Protein AF-A0A353KRM3-F1 (afdb_monomer_lite)

Secondary structure (DSSP, 8-state):
-----HHHHHHTT-HHHHHHHHHHHSS-TT-----HHHHHHHHHHHHT-EE-TTSSEEE--SSS-EEEE-STT-EEEE-TT-EEE-S-S--

Radius of gyration: 18.93 Å; chains: 1; bounding box: 48×20×43 Å

Structure (mmCIF, N/CA/C/O backbone):
data_AF-A0A353KRM3-F1
#
_entry.id   AF-A0A353KRM3-F1
#
loop_
_atom_site.group_PDB
_atom_site.id
_atom_site.type_symbol
_atom_site.label_atom_id
_atom_site.label_alt_id
_atom_site.label_comp_id
_atom_site.label_asym_id
_atom_site.label_entity_id
_atom_site.label_seq_id
_atom_site.pdbx_PDB_ins_code
_atom_site.Cartn_x
_atom_site.Cartn_y
_atom_site.Cartn_z
_atom_site.occupancy
_atom_site.B_iso_or_equiv
_atom_site.auth_seq_id
_atom_site.auth_comp_id
_atom_site.auth_asym_id
_atom_site.auth_atom_id
_atom_site.pdbx_PDB_model_num
ATOM 1 N N . TYR A 1 1 ? 2.641 -6.095 -9.209 1.00 83.06 1 TYR A N 1
ATOM 2 C CA . TYR A 1 1 ? 3.978 -6.576 -8.812 1.00 83.06 1 TYR A CA 1
ATOM 3 C C . TYR A 1 1 ? 4.846 -6.633 -10.058 1.00 83.06 1 TYR A C 1
ATOM 5 O O . TYR A 1 1 ? 4.406 -7.227 -11.036 1.00 83.06 1 TYR A O 1
ATOM 13 N N . LEU A 1 2 ? 6.004 -5.972 -10.061 1.00 88.88 2 LEU A N 1
ATOM 14 C CA . LEU A 1 2 ? 6.960 -5.972 -11.175 1.00 88.88 2 LEU A CA 1
ATOM 15 C C . LEU A 1 2 ? 8.211 -6.737 -10.733 1.00 88.88 2 LEU A C 1
ATOM 17 O O . LEU A 1 2 ? 8.708 -6.506 -9.634 1.00 88.88 2 LEU A O 1
ATOM 21 N N . TRP A 1 3 ? 8.705 -7.648 -11.566 1.00 89.88 3 TRP A N 1
ATOM 22 C CA . TRP A 1 3 ? 9.903 -8.443 -11.299 1.00 89.88 3 TRP A CA 1
ATOM 23 C C . TRP A 1 3 ? 10.611 -8.766 -12.613 1.00 89.88 3 TRP A C 1
ATOM 25 O O . TRP A 1 3 ? 9.957 -8.928 -13.641 1.00 89.88 3 TRP A O 1
ATOM 35 N N . GLY A 1 4 ? 11.934 -8.864 -12.563 1.00 88.75 4 GLY A N 1
ATOM 36 C CA . GLY A 1 4 ? 12.783 -9.240 -13.686 1.00 88.75 4 GLY A CA 1
ATOM 37 C C . GLY A 1 4 ? 14.250 -9.052 -13.324 1.00 88.75 4 GLY A C 1
ATOM 38 O O . GLY A 1 4 ? 14.565 -8.511 -12.257 1.00 88.75 4 GLY A O 1
ATOM 39 N N . HIS A 1 5 ? 15.147 -9.483 -14.205 1.00 90.62 5 HIS A N 1
ATOM 40 C CA . HIS A 1 5 ? 16.577 -9.283 -14.012 1.00 90.62 5 HIS A CA 1
ATOM 41 C C . HIS A 1 5 ? 17.092 -8.199 -14.953 1.00 90.62 5 HIS A C 1
ATOM 43 O O . HIS A 1 5 ? 16.833 -8.224 -16.151 1.00 90.62 5 HIS A O 1
ATOM 49 N N . SER A 1 6 ? 17.880 -7.256 -14.435 1.00 88.25 6 SER A N 1
ATOM 50 C CA . SER A 1 6 ? 18.376 -6.135 -15.243 1.00 88.25 6 SER A CA 1
ATOM 51 C C . SER A 1 6 ? 19.242 -6.564 -16.435 1.00 88.25 6 SER A C 1
ATOM 53 O O . SER A 1 6 ? 19.259 -5.870 -17.449 1.00 88.25 6 SER A O 1
ATOM 55 N N . TYR A 1 7 ? 19.928 -7.711 -16.344 1.00 89.44 7 TYR A N 1
ATOM 56 C CA . TYR A 1 7 ? 20.746 -8.232 -17.443 1.00 89.44 7 TYR A CA 1
ATOM 57 C C . TYR A 1 7 ? 19.903 -8.650 -18.658 1.00 89.44 7 TYR A C 1
ATOM 59 O O . TYR A 1 7 ? 20.370 -8.514 -19.781 1.00 89.44 7 TYR A O 1
ATOM 67 N N . GLU A 1 8 ? 18.647 -9.069 -18.463 1.00 89.69 8 GLU A N 1
ATOM 68 C CA . GLU A 1 8 ? 17.755 -9.495 -19.554 1.00 89.69 8 GLU A CA 1
ATOM 69 C C . GLU A 1 8 ? 17.438 -8.334 -20.509 1.00 89.69 8 GLU A C 1
ATOM 71 O O . GLU A 1 8 ? 17.309 -8.539 -21.715 1.00 89.69 8 GLU A O 1
ATOM 76 N N . PHE A 1 9 ? 17.354 -7.103 -19.992 1.00 90.50 9 PHE A N 1
ATOM 77 C CA . PHE A 1 9 ? 17.132 -5.910 -20.816 1.00 90.50 9 PHE A CA 1
ATOM 78 C C . PHE A 1 9 ? 18.367 -5.536 -21.631 1.00 90.50 9 PHE A C 1
ATOM 80 O O . PHE A 1 9 ? 18.239 -5.103 -22.773 1.00 90.50 9 PHE A O 1
ATOM 87 N N . ASN A 1 10 ? 19.553 -5.726 -21.053 1.00 89.94 10 ASN A N 1
ATOM 88 C CA . ASN A 1 10 ? 20.815 -5.443 -21.720 1.00 89.94 10 ASN A CA 1
ATOM 89 C C . ASN A 1 10 ? 21.132 -6.483 -22.804 1.00 89.94 10 ASN A C 1
ATOM 91 O O . ASN A 1 10 ? 21.462 -6.119 -23.927 1.00 89.94 10 ASN A O 1
ATOM 95 N N . ASP A 1 11 ? 21.005 -7.768 -22.478 1.00 92.31 11 ASP A N 1
ATOM 96 C CA . ASP A 1 11 ? 21.387 -8.870 -23.368 1.00 92.31 11 ASP A CA 1
ATOM 97 C C . ASP A 1 11 ? 20.457 -8.993 -24.583 1.00 92.31 11 ASP A C 1
ATOM 99 O O . ASP A 1 11 ? 20.867 -9.486 -25.635 1.00 92.31 11 ASP A O 1
ATOM 103 N N . CYS A 1 12 ? 19.216 -8.517 -24.451 1.00 91.94 12 CYS A N 1
ATOM 104 C CA . CYS A 1 12 ? 18.222 -8.513 -25.520 1.00 91.94 12 CYS A CA 1
ATOM 105 C C . CYS A 1 12 ? 18.021 -7.137 -26.181 1.00 91.94 12 CYS A C 1
ATOM 107 O O . CYS A 1 12 ? 17.116 -7.028 -27.002 1.00 91.94 12 CYS A O 1
ATOM 109 N N . ASP A 1 13 ? 18.812 -6.114 -25.827 1.00 91.50 13 ASP A N 1
ATOM 110 C CA . ASP A 1 13 ? 18.699 -4.733 -26.343 1.00 91.50 13 ASP A CA 1
ATOM 111 C C . ASP A 1 13 ? 17.271 -4.146 -26.245 1.00 91.50 13 ASP A C 1
ATOM 113 O O . ASP A 1 13 ? 16.762 -3.517 -27.167 1.00 91.50 13 ASP A O 1
ATOM 117 N N . ASN A 1 14 ? 16.597 -4.390 -25.113 1.00 93.12 14 ASN A N 1
ATOM 118 C CA . ASN A 1 14 ? 15.165 -4.108 -24.913 1.00 93.12 14 ASN A CA 1
ATOM 119 C C . ASN A 1 14 ? 14.893 -3.185 -23.708 1.00 93.12 14 ASN A C 1
ATOM 121 O O . ASN A 1 14 ? 13.864 -3.298 -23.031 1.00 93.12 14 ASN A O 1
ATOM 125 N N . TRP A 1 15 ? 15.823 -2.281 -23.389 1.00 94.38 15 TRP A N 1
ATOM 126 C CA . TRP A 1 15 ? 15.631 -1.280 -22.327 1.00 94.38 15 TRP A CA 1
ATOM 127 C C . TRP A 1 15 ? 14.426 -0.366 -22.579 1.00 94.38 15 TRP A C 1
ATOM 129 O O . TRP A 1 15 ? 13.749 0.040 -21.631 1.00 94.38 15 TRP A O 1
ATOM 139 N N . ASP A 1 16 ? 14.100 -0.127 -23.848 1.00 95.62 16 ASP A N 1
ATOM 140 C CA . ASP A 1 16 ? 12.964 0.686 -24.279 1.00 95.62 16 ASP A CA 1
ATOM 141 C C . ASP A 1 16 ? 11.619 0.165 -23.738 1.00 95.62 16 ASP A C 1
ATOM 143 O O . ASP A 1 16 ? 10.687 0.940 -23.524 1.00 95.62 16 ASP A O 1
ATOM 147 N N . ILE A 1 17 ? 11.504 -1.143 -23.478 1.00 93.62 17 ILE A N 1
ATOM 148 C CA . ILE A 1 17 ? 10.308 -1.749 -22.881 1.00 93.62 17 ILE A CA 1
ATOM 149 C C . ILE A 1 17 ? 10.104 -1.238 -21.452 1.00 93.62 17 ILE A C 1
ATOM 151 O O . ILE A 1 17 ? 8.987 -0.864 -21.082 1.00 93.62 17 ILE A O 1
ATOM 155 N N . MET A 1 18 ? 11.170 -1.221 -20.648 1.00 93.38 18 MET A N 1
ATOM 156 C CA . MET A 1 18 ? 11.099 -0.761 -19.261 1.00 93.38 18 MET A CA 1
ATOM 157 C C . MET A 1 18 ? 10.852 0.749 -19.198 1.00 93.38 18 MET A C 1
ATOM 159 O O . MET A 1 18 ? 10.059 1.200 -18.374 1.00 93.38 18 MET A O 1
ATOM 163 N N . GLU A 1 19 ? 11.458 1.520 -20.102 1.00 94.19 19 GLU A N 1
ATOM 164 C CA . GLU A 1 19 ? 11.232 2.966 -20.213 1.00 94.19 19 GLU A CA 1
ATOM 165 C C . GLU A 1 19 ? 9.771 3.284 -20.553 1.00 94.19 19 GLU A C 1
ATOM 167 O O . GLU A 1 19 ? 9.111 4.014 -19.813 1.00 94.19 19 GLU A O 1
ATOM 172 N N . LYS A 1 20 ? 9.209 2.648 -21.590 1.00 95.94 20 LYS A N 1
ATOM 173 C CA . LYS A 1 20 ? 7.790 2.805 -21.962 1.00 95.94 20 LYS A CA 1
ATOM 174 C C . LYS A 1 20 ? 6.842 2.380 -20.842 1.00 95.94 20 LYS A C 1
ATOM 176 O O . LYS A 1 20 ? 5.777 2.975 -20.665 1.00 95.94 20 LYS A O 1
ATOM 181 N N . PHE A 1 21 ? 7.196 1.335 -20.091 1.00 94.50 21 PHE A N 1
ATOM 182 C CA . PHE A 1 21 ? 6.430 0.942 -18.912 1.00 94.50 21 PHE A CA 1
ATOM 183 C C . PHE A 1 21 ? 6.468 2.039 -17.844 1.00 94.50 21 PHE A C 1
ATOM 185 O O . PHE A 1 21 ? 5.409 2.431 -17.360 1.00 94.50 21 PHE A O 1
ATOM 192 N N . ALA A 1 22 ? 7.653 2.552 -17.502 1.00 94.81 22 ALA A N 1
ATOM 193 C CA . ALA A 1 22 ? 7.819 3.584 -16.484 1.00 94.81 22 ALA A CA 1
ATOM 194 C C . ALA A 1 22 ? 7.100 4.891 -16.856 1.00 94.81 22 ALA A C 1
ATOM 196 O O . ALA A 1 22 ? 6.434 5.472 -16.002 1.00 94.81 22 ALA A O 1
ATOM 197 N N . GLU A 1 23 ? 7.147 5.310 -18.124 1.00 96.88 23 GLU A N 1
ATOM 198 C CA . GLU A 1 23 ? 6.398 6.469 -18.632 1.00 96.88 23 GLU A CA 1
ATOM 199 C C . GLU A 1 23 ? 4.884 6.310 -18.460 1.00 96.88 23 GLU A C 1
ATOM 201 O O . GLU A 1 23 ? 4.191 7.252 -18.080 1.00 96.88 23 GLU A O 1
ATOM 206 N N . LYS A 1 24 ? 4.357 5.111 -18.732 1.00 95.12 24 LYS A N 1
ATOM 207 C CA . LYS A 1 24 ? 2.921 4.827 -18.624 1.00 95.12 24 LYS A CA 1
ATOM 208 C C . LYS A 1 24 ? 2.4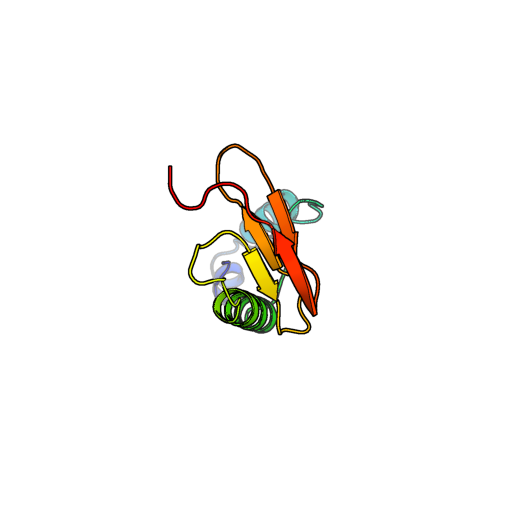63 4.636 -17.178 1.00 95.12 24 LYS A C 1
ATOM 210 O O . LYS A 1 24 ? 1.322 4.960 -16.847 1.00 95.12 24 LYS A O 1
ATOM 215 N N . ALA A 1 25 ? 3.296 3.999 -16.363 1.00 95.19 25 ALA A N 1
ATOM 216 C CA . ALA A 1 25 ? 2.928 3.553 -15.030 1.00 95.19 25 ALA A CA 1
ATOM 217 C C . ALA A 1 25 ? 3.260 4.573 -13.942 1.00 95.19 25 ALA A C 1
ATOM 219 O O . ALA A 1 25 ? 2.585 4.536 -12.925 1.00 95.19 25 ALA A O 1
ATOM 220 N N . GLY A 1 26 ? 4.277 5.422 -14.129 1.00 95.56 26 GLY A N 1
ATOM 221 C CA . GLY A 1 26 ? 4.751 6.389 -13.138 1.00 95.56 26 GLY A CA 1
ATOM 222 C C . GLY A 1 26 ? 3.914 7.669 -13.052 1.00 95.56 26 GLY A C 1
ATOM 223 O O . GLY A 1 26 ? 3.078 7.945 -13.907 1.00 95.56 26 GLY A O 1
ATOM 224 N N . ASN A 1 27 ? 4.171 8.474 -12.014 1.00 95.19 27 ASN A N 1
ATOM 225 C CA . ASN A 1 27 ? 3.555 9.794 -11.773 1.00 95.19 27 ASN A CA 1
ATOM 226 C C . ASN A 1 27 ? 2.019 9.815 -11.773 1.00 95.19 27 ASN A C 1
ATOM 228 O O . ASN A 1 27 ? 1.394 10.822 -12.099 1.00 95.19 27 ASN A O 1
ATOM 232 N N . ARG A 1 28 ? 1.406 8.696 -11.405 1.00 96.75 28 ARG A N 1
ATOM 233 C CA . ARG A 1 28 ? -0.029 8.617 -11.153 1.00 96.75 28 ARG A CA 1
ATOM 234 C C . ARG A 1 28 ? -0.346 8.857 -9.684 1.00 96.75 28 ARG A C 1
ATOM 236 O O . ARG A 1 28 ? 0.176 8.141 -8.836 1.00 96.75 28 ARG A O 1
ATOM 243 N N . ASP A 1 29 ? -1.247 9.796 -9.420 1.00 95.62 29 ASP A N 1
ATOM 244 C CA . ASP A 1 29 ? -1.691 10.152 -8.064 1.00 95.62 29 ASP A CA 1
ATOM 245 C C . ASP A 1 29 ? -2.652 9.119 -7.450 1.00 95.62 29 ASP A C 1
ATOM 247 O O . ASP A 1 29 ? -2.884 9.117 -6.245 1.00 95.62 29 ASP A O 1
ATOM 251 N N . ASP A 1 30 ? -3.206 8.226 -8.274 1.00 93.56 30 ASP A N 1
ATOM 252 C CA . ASP A 1 30 ? -4.124 7.157 -7.873 1.00 93.56 30 ASP A CA 1
ATOM 253 C C . ASP A 1 30 ? -3.437 5.787 -7.730 1.00 93.56 30 ASP A C 1
ATOM 255 O O . ASP A 1 30 ? -4.100 4.761 -7.583 1.00 93.56 30 ASP A O 1
ATOM 259 N N . VAL A 1 31 ? -2.101 5.752 -7.779 1.00 94.81 31 VAL A N 1
ATOM 260 C CA . VAL A 1 31 ? -1.301 4.532 -7.629 1.00 94.81 31 VAL A CA 1
ATOM 261 C C . VAL A 1 31 ? -0.346 4.686 -6.456 1.00 94.81 31 VAL A C 1
ATOM 263 O O . VAL A 1 31 ? 0.465 5.608 -6.405 1.00 94.81 31 VAL A O 1
ATOM 266 N N . TRP A 1 32 ? -0.388 3.730 -5.532 1.00 95.00 32 TRP A N 1
ATOM 267 C CA . TRP A 1 32 ? 0.602 3.640 -4.467 1.00 95.00 32 TRP A CA 1
ATOM 268 C C . TRP A 1 32 ? 1.826 2.840 -4.932 1.00 95.00 32 TRP A C 1
ATOM 270 O O . TRP A 1 32 ? 1.763 1.623 -5.120 1.00 95.00 32 TRP A O 1
ATOM 280 N N . TYR A 1 33 ? 2.954 3.528 -5.114 1.00 95.69 33 TYR A N 1
ATOM 281 C CA . TYR A 1 33 ? 4.253 2.900 -5.364 1.00 95.69 33 TYR A CA 1
ATOM 282 C C . TYR A 1 33 ? 4.889 2.550 -4.026 1.00 95.69 33 TYR A C 1
ATOM 284 O O . TYR A 1 33 ? 5.170 3.436 -3.221 1.00 95.69 33 TYR A O 1
ATOM 292 N N . CYS A 1 34 ? 5.117 1.264 -3.796 1.00 95.88 34 CYS A N 1
ATOM 293 C CA . CYS A 1 34 ? 5.671 0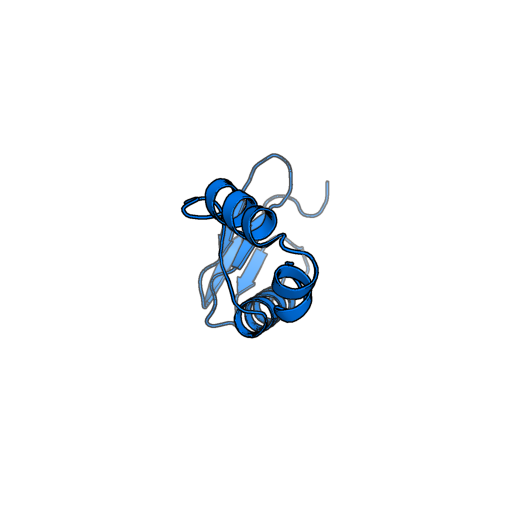.767 -2.548 1.00 95.88 34 CYS A CA 1
ATOM 294 C C . CYS A 1 34 ? 6.699 -0.335 -2.790 1.00 95.88 34 CYS A C 1
ATOM 296 O O . CYS A 1 34 ? 6.713 -1.017 -3.819 1.00 95.88 34 CYS A O 1
ATOM 298 N N . THR A 1 35 ? 7.569 -0.502 -1.807 1.00 97.06 35 THR A N 1
ATOM 299 C CA . THR A 1 35 ? 8.452 -1.652 -1.672 1.00 97.06 35 THR A CA 1
ATOM 300 C C . THR A 1 35 ? 7.672 -2.876 -1.191 1.00 97.06 35 THR A C 1
ATOM 302 O O . THR A 1 35 ? 6.594 -2.777 -0.605 1.00 97.06 35 THR A O 1
ATOM 305 N N . ASN A 1 36 ? 8.254 -4.064 -1.361 1.00 96.94 36 ASN A N 1
ATOM 306 C CA . ASN A 1 36 ? 7.660 -5.294 -0.833 1.00 96.94 36 ASN A CA 1
ATOM 307 C C . ASN A 1 36 ? 7.512 -5.289 0.694 1.00 96.94 36 ASN A C 1
ATOM 309 O O . ASN A 1 36 ? 6.594 -5.923 1.203 1.00 96.94 36 ASN A O 1
ATOM 313 N N . GLY A 1 37 ? 8.410 -4.603 1.410 1.00 97.81 37 GLY A N 1
ATOM 314 C CA . GLY A 1 37 ? 8.330 -4.460 2.865 1.00 97.81 37 GLY A CA 1
ATOM 315 C C . GLY A 1 37 ? 7.114 -3.635 3.274 1.00 97.81 37 GLY A C 1
ATOM 316 O O . GLY A 1 37 ? 6.307 -4.097 4.068 1.00 97.81 37 GLY A O 1
ATOM 317 N N . GLU A 1 38 ? 6.918 -2.476 2.644 1.00 97.25 38 GLU A N 1
ATOM 318 C CA . GLU A 1 38 ? 5.744 -1.628 2.887 1.00 97.25 38 GLU A CA 1
ATOM 319 C C . GLU A 1 38 ? 4.435 -2.336 2.521 1.00 97.25 38 GLU A C 1
ATOM 321 O O . GLU A 1 38 ? 3.465 -2.261 3.273 1.00 97.25 38 GLU A O 1
ATOM 326 N N . LEU A 1 39 ? 4.405 -3.068 1.399 1.00 97.19 39 LEU A N 1
ATOM 327 C CA . LEU A 1 39 ? 3.240 -3.872 1.029 1.00 97.19 39 LEU A CA 1
ATOM 328 C C . LEU A 1 39 ? 2.962 -4.965 2.070 1.00 97.19 39 LEU A C 1
ATOM 330 O O . LEU A 1 39 ? 1.812 -5.172 2.450 1.00 97.19 39 LEU A O 1
ATOM 334 N N . TYR A 1 40 ? 4.001 -5.659 2.540 1.00 97.81 40 TYR A N 1
ATOM 335 C CA . TYR A 1 40 ? 3.876 -6.671 3.587 1.00 97.81 40 TYR A CA 1
ATOM 336 C C . TYR A 1 40 ? 3.327 -6.067 4.884 1.00 97.81 40 TYR A C 1
ATOM 338 O O . TYR A 1 40 ? 2.365 -6.597 5.440 1.00 97.81 40 TYR A O 1
ATOM 346 N N . ASP A 1 41 ? 3.886 -4.944 5.332 1.00 98.06 41 ASP A N 1
ATOM 347 C CA . ASP A 1 41 ? 3.453 -4.253 6.546 1.00 98.06 41 ASP A CA 1
ATOM 348 C C . ASP A 1 41 ? 2.004 -3.762 6.427 1.00 98.06 41 ASP A C 1
ATOM 350 O O . ASP A 1 41 ? 1.227 -3.898 7.372 1.00 98.06 41 ASP A O 1
ATOM 354 N N . TYR A 1 42 ? 1.602 -3.261 5.254 1.00 98.06 42 TYR A N 1
ATOM 355 C CA . TYR A 1 42 ? 0.219 -2.864 4.987 1.00 98.06 42 TYR A CA 1
ATOM 356 C C . TYR A 1 42 ? -0.747 -4.052 5.045 1.00 98.06 42 TYR A C 1
ATOM 358 O O . TYR A 1 42 ? -1.793 -3.964 5.686 1.00 98.06 42 TYR A O 1
ATOM 366 N N . VAL A 1 43 ? -0.393 -5.187 4.431 1.00 97.75 43 VAL A N 1
ATOM 367 C CA . VAL A 1 43 ? -1.206 -6.413 4.505 1.00 97.75 43 VAL A CA 1
ATOM 368 C C . VAL A 1 43 ? -1.319 -6.892 5.952 1.00 97.75 43 VAL A C 1
ATOM 370 O O . VAL A 1 43 ? -2.407 -7.239 6.397 1.00 97.75 43 VAL A O 1
ATOM 373 N N . LYS A 1 44 ? -0.231 -6.840 6.731 1.00 98.50 44 LYS A N 1
ATOM 374 C CA . LYS A 1 44 ? -0.281 -7.162 8.164 1.00 98.50 44 LYS A CA 1
ATOM 375 C C . LYS A 1 44 ? -1.150 -6.202 8.962 1.00 98.50 44 LYS A C 1
ATOM 377 O O . LYS A 1 44 ? -1.843 -6.653 9.874 1.00 98.50 44 LYS A O 1
ATOM 382 N N . ALA A 1 45 ? -1.146 -4.917 8.624 1.00 98.44 45 ALA A N 1
ATOM 383 C CA . ALA A 1 45 ? -2.038 -3.949 9.242 1.00 98.44 45 ALA A CA 1
ATOM 384 C C . ALA A 1 45 ? -3.511 -4.253 8.937 1.00 98.44 45 ALA A C 1
ATOM 386 O O . ALA A 1 45 ? -4.330 -4.275 9.853 1.00 98.44 45 ALA A O 1
ATOM 387 N N . TYR A 1 46 ? -3.826 -4.566 7.677 1.00 97.56 46 TYR A N 1
ATOM 388 C CA . TYR A 1 46 ? -5.163 -4.975 7.248 1.00 97.56 46 TYR A CA 1
ATOM 389 C C . TYR A 1 46 ? -5.637 -6.258 7.953 1.00 97.56 46 TYR A C 1
ATOM 391 O O . TYR A 1 46 ? -6.744 -6.300 8.486 1.00 97.56 46 TYR A O 1
ATOM 399 N N . ASP A 1 47 ? -4.789 -7.286 8.021 1.00 97.81 47 ASP A N 1
ATOM 400 C CA . ASP A 1 47 ? -5.109 -8.558 8.686 1.00 97.81 47 ASP A CA 1
ATOM 401 C C . ASP A 1 47 ? -5.331 -8.400 10.202 1.00 97.81 47 ASP A C 1
ATOM 403 O O . ASP A 1 47 ? -5.968 -9.246 10.828 1.00 97.81 47 ASP A O 1
ATOM 407 N N . SER A 1 48 ? -4.788 -7.335 10.801 1.00 98.06 48 SER A N 1
ATOM 408 C CA . SER A 1 48 ? -4.886 -7.052 12.239 1.00 98.06 48 SER A CA 1
ATOM 409 C C . SER A 1 48 ? -6.124 -6.237 12.614 1.00 98.06 48 SER A C 1
ATOM 411 O O . SER A 1 48 ? -6.283 -5.893 13.783 1.00 98.06 48 SER A O 1
ATOM 413 N N . LEU A 1 49 ? -6.985 -5.889 11.653 1.00 97.50 49 LEU A N 1
ATOM 414 C CA . LEU A 1 49 ? -8.222 -5.171 11.940 1.00 97.50 49 LEU A CA 1
ATOM 415 C C . LEU A 1 49 ? -9.152 -6.008 12.825 1.00 97.50 49 LEU A C 1
ATOM 417 O O . LEU A 1 49 ? -9.401 -7.187 12.574 1.00 97.50 49 LEU A O 1
ATOM 421 N N . GLU A 1 50 ? -9.701 -5.370 13.853 1.00 97.25 50 GLU A N 1
ATOM 422 C CA . GLU A 1 50 ? -10.573 -6.016 14.829 1.00 97.25 50 GLU A CA 1
ATOM 423 C C . GLU A 1 50 ? -12.030 -5.642 14.556 1.00 97.25 50 GLU A C 1
ATOM 425 O O . GLU A 1 50 ? -12.378 -4.464 14.490 1.00 97.25 50 GLU A O 1
ATOM 430 N N . TYR A 1 51 ? -12.902 -6.640 14.416 1.00 94.69 51 TYR A N 1
ATOM 431 C CA . TYR A 1 51 ? -14.318 -6.437 14.107 1.00 94.69 51 TYR A CA 1
ATOM 432 C C . TYR A 1 51 ? -15.194 -6.745 15.318 1.00 94.69 51 TYR A C 1
ATOM 434 O O . TYR A 1 51 ? -14.931 -7.683 16.076 1.00 94.69 51 TYR A O 1
ATOM 442 N N . SER A 1 52 ? -16.276 -5.984 15.484 1.00 94.19 52 SER A N 1
ATOM 443 C CA . SER A 1 52 ? -17.301 -6.332 16.468 1.00 94.19 52 SER A CA 1
ATOM 444 C C . SER A 1 52 ? -18.011 -7.634 16.088 1.00 94.19 52 SER A C 1
ATOM 446 O O . SER A 1 52 ? -18.128 -7.980 14.915 1.00 94.19 52 SER A O 1
ATOM 448 N N . VAL A 1 53 ? -18.529 -8.355 17.089 1.00 91.69 53 VAL A N 1
ATOM 449 C CA . VAL A 1 53 ? -19.219 -9.649 16.898 1.00 91.69 53 VAL A CA 1
ATOM 450 C C . VAL A 1 53 ? -20.413 -9.538 15.943 1.00 91.69 53 VAL A C 1
ATOM 452 O O . VAL A 1 53 ? -20.707 -10.473 15.205 1.00 91.69 53 VAL A O 1
ATOM 455 N N . ASP A 1 54 ? -21.098 -8.395 15.947 1.00 90.06 54 ASP A N 1
ATOM 456 C CA . ASP A 1 54 ? -22.222 -8.095 15.056 1.00 90.06 54 ASP A CA 1
ATOM 457 C C . ASP A 1 54 ? -21.795 -7.569 13.670 1.00 90.06 54 ASP A C 1
ATOM 459 O O . ASP A 1 54 ? -22.650 -7.313 12.823 1.00 90.06 54 ASP A O 1
ATOM 463 N N . GLY A 1 55 ? -20.490 -7.385 13.433 1.00 87.88 55 GLY A N 1
ATOM 464 C CA . GLY A 1 55 ? -19.927 -6.849 12.192 1.00 87.88 55 GLY A CA 1
ATOM 465 C C . GLY A 1 55 ? -20.259 -5.377 11.922 1.00 87.88 55 GLY A C 1
ATOM 466 O O . GLY A 1 55 ? -20.036 -4.896 10.813 1.00 87.88 55 GLY A O 1
ATOM 467 N N . ALA A 1 56 ? -20.813 -4.651 12.897 1.00 89.69 56 ALA A N 1
ATOM 468 C CA . ALA A 1 56 ? -21.254 -3.266 12.721 1.00 89.69 56 ALA A CA 1
ATOM 469 C C . ALA A 1 56 ? -20.131 -2.229 12.898 1.00 89.69 56 ALA A C 1
ATOM 471 O O . ALA A 1 56 ? -20.335 -1.041 12.629 1.00 89.69 56 ALA A O 1
ATOM 472 N N . SER A 1 57 ? -18.956 -2.641 13.375 1.00 92.94 57 SER A N 1
ATOM 473 C CA . SER A 1 57 ? -17.802 -1.762 13.561 1.00 92.94 57 SER A CA 1
ATOM 474 C C . SER A 1 57 ? -16.476 -2.481 13.354 1.00 92.94 57 SER A C 1
ATOM 476 O O . SER A 1 57 ? -16.381 -3.696 13.532 1.00 92.94 57 SER A O 1
ATOM 478 N N . VAL A 1 58 ? -15.466 -1.694 12.993 1.00 95.75 58 VAL A N 1
ATOM 479 C CA . VAL A 1 58 ? -14.075 -2.116 12.826 1.00 95.75 58 VAL A CA 1
ATOM 480 C C . VAL A 1 58 ? -13.156 -1.154 13.570 1.00 95.75 58 VAL A C 1
ATOM 482 O O . VAL A 1 58 ? -13.370 0.061 13.547 1.00 95.75 58 VAL A O 1
ATOM 485 N N . PHE A 1 59 ? -12.140 -1.700 14.224 1.00 97.56 59 PHE A N 1
ATOM 486 C CA . PHE A 1 59 ? -11.076 -0.982 14.908 1.00 97.56 59 PHE A CA 1
ATOM 487 C C . PHE A 1 59 ? -9.733 -1.285 14.245 1.00 97.56 59 PHE A C 1
ATOM 489 O O . PHE A 1 59 ? -9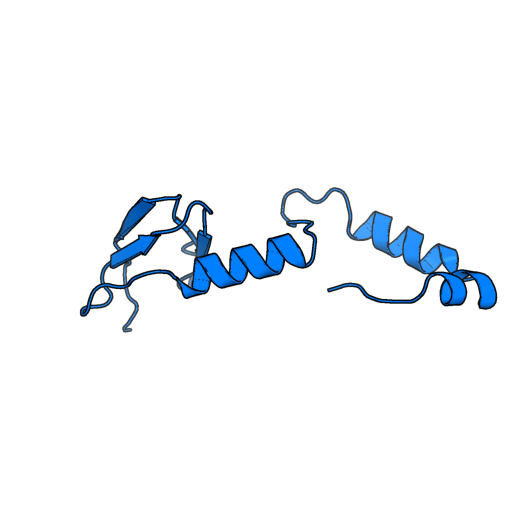.428 -2.436 13.932 1.00 97.56 59 PHE A O 1
ATOM 496 N N . ASN A 1 60 ? -8.927 -0.243 14.043 1.00 98.38 60 ASN A N 1
ATOM 497 C CA . ASN A 1 60 ? -7.552 -0.368 13.585 1.00 98.38 60 ASN A CA 1
ATOM 498 C C . ASN A 1 60 ? -6.582 -0.245 14.770 1.00 98.38 60 ASN A C 1
ATOM 500 O O . ASN A 1 60 ? -6.291 0.877 15.193 1.00 98.38 60 ASN A O 1
ATOM 504 N N . PRO A 1 61 ? -6.033 -1.359 15.289 1.00 98.31 61 PRO A N 1
ATOM 505 C CA . PRO A 1 61 ? -5.071 -1.321 16.390 1.00 98.31 61 PRO A CA 1
ATOM 506 C C . PRO A 1 61 ? -3.660 -0.897 15.953 1.00 98.31 61 PRO A C 1
ATOM 508 O O . PRO A 1 61 ? -2.761 -0.798 16.788 1.00 98.31 61 PRO A O 1
ATOM 511 N N . THR A 1 62 ? -3.425 -0.692 14.656 1.00 98.31 62 THR A N 1
ATOM 512 C CA . THR A 1 62 ? -2.083 -0.497 14.096 1.00 98.31 62 THR A CA 1
ATOM 513 C C . THR A 1 62 ? -1.742 0.977 13.898 1.00 98.31 62 THR A C 1
ATOM 515 O O . THR A 1 62 ? -2.610 1.845 13.954 1.00 98.31 62 THR A O 1
ATOM 518 N N . SER A 1 63 ? -0.464 1.265 13.634 1.00 97.19 63 SER A N 1
ATOM 519 C CA . SER A 1 63 ? 0.021 2.609 13.289 1.00 97.19 63 SER A CA 1
ATOM 520 C C . SER A 1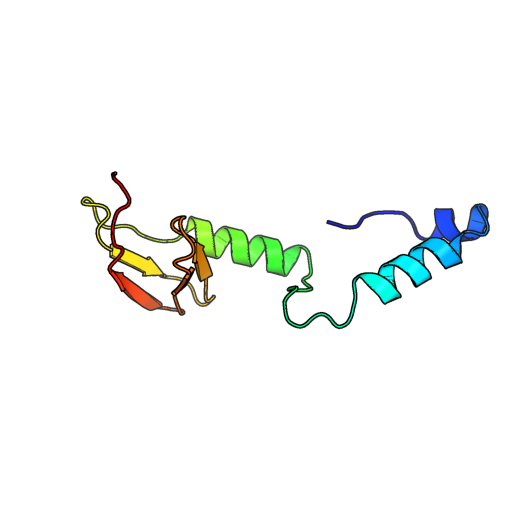 63 ? -0.177 2.990 11.816 1.00 97.19 63 SER A C 1
ATOM 522 O O . SER A 1 63 ? 0.228 4.078 11.409 1.00 97.19 63 SER A O 1
ATOM 524 N N . THR A 1 64 ? -0.764 2.107 11.007 1.00 97.62 64 THR A N 1
ATOM 525 C CA . THR A 1 64 ? -0.900 2.270 9.555 1.00 97.62 64 THR A CA 1
ATOM 526 C C . THR A 1 64 ? -2.356 2.544 9.216 1.00 97.62 64 THR A C 1
ATOM 528 O O . THR A 1 64 ? -3.233 1.795 9.633 1.00 97.62 64 THR A O 1
ATOM 531 N N . SER A 1 65 ? -2.640 3.607 8.461 1.00 97.62 65 SER A N 1
ATOM 532 C CA . SER A 1 65 ? -3.989 3.823 7.923 1.00 97.62 65 SER A CA 1
ATOM 533 C C . SER A 1 65 ? -4.321 2.742 6.896 1.00 97.62 65 SER A C 1
ATOM 535 O O . SER A 1 65 ? -3.501 2.460 6.023 1.00 97.62 65 SER A O 1
ATOM 537 N N . VAL A 1 66 ? -5.519 2.168 6.979 1.00 97.38 66 VAL A N 1
ATOM 538 C CA . VAL A 1 66 ? -5.966 1.080 6.099 1.00 97.38 66 VAL A CA 1
ATOM 539 C C . VAL A 1 66 ? -7.172 1.537 5.286 1.00 97.38 66 VAL A C 1
ATOM 541 O O . VAL A 1 66 ? -8.133 2.071 5.838 1.00 97.38 66 VAL A O 1
ATOM 544 N N . TRP A 1 67 ? -7.123 1.326 3.974 1.00 95.31 67 TRP A N 1
ATOM 545 C CA . TRP A 1 67 ? -8.256 1.523 3.074 1.00 95.31 67 TRP A CA 1
ATOM 546 C C . TRP A 1 67 ? -9.145 0.283 3.042 1.00 95.31 67 TRP A C 1
ATOM 548 O O . TRP A 1 67 ? -8.655 -0.836 2.880 1.00 95.31 67 TRP A O 1
ATOM 558 N N . LEU A 1 68 ? -10.451 0.505 3.171 1.00 92.25 68 LEU A N 1
ATOM 559 C CA . LEU A 1 68 ? -11.503 -0.502 3.118 1.00 92.25 68 LEU A CA 1
ATOM 560 C C . LEU A 1 68 ? -12.511 -0.132 2.028 1.00 92.25 68 LEU A C 1
ATOM 562 O O . LEU A 1 68 ? -12.942 1.017 1.947 1.00 92.25 68 LEU A O 1
ATOM 566 N N . ASP A 1 69 ? -12.902 -1.124 1.234 1.00 88.25 69 ASP A N 1
ATOM 567 C CA . ASP A 1 69 ? -13.997 -1.048 0.265 1.00 88.25 69 ASP A CA 1
ATOM 568 C C . ASP A 1 69 ? -15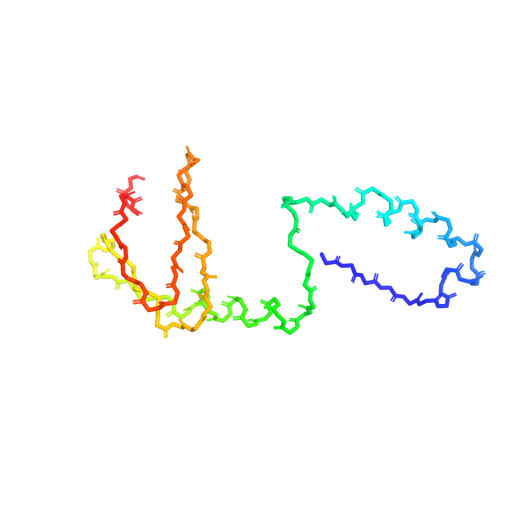.022 -2.128 0.631 1.00 88.25 69 ASP A C 1
ATOM 570 O O . ASP A 1 69 ? -14.682 -3.309 0.750 1.00 88.25 69 ASP A O 1
ATOM 574 N N . PHE A 1 70 ? -16.269 -1.714 0.851 1.00 81.25 70 PHE A N 1
ATOM 575 C CA . PHE A 1 70 ? -17.374 -2.604 1.223 1.00 81.25 70 PHE A CA 1
ATOM 576 C C . PHE A 1 70 ? -18.261 -2.989 0.027 1.00 81.25 70 PHE A C 1
ATOM 578 O O . PHE A 1 70 ? -19.301 -3.626 0.199 1.00 81.25 70 PHE A O 1
ATOM 585 N N . GLY A 1 71 ? -17.843 -2.640 -1.192 1.00 75.31 71 GLY A N 1
ATOM 586 C CA . GLY A 1 71 ? -18.608 -2.814 -2.416 1.00 75.31 71 GLY A CA 1
ATOM 587 C C . GLY A 1 71 ? -19.620 -1.686 -2.635 1.00 75.31 71 GLY A C 1
ATOM 588 O O . GLY A 1 71 ? -20.104 -1.046 -1.707 1.00 75.31 71 GLY A O 1
ATOM 589 N N . GLY A 1 72 ? -19.957 -1.423 -3.900 1.00 72.12 72 GLY A N 1
ATOM 590 C CA . GLY A 1 72 ? -20.912 -0.366 -4.264 1.00 72.12 72 GLY A CA 1
ATOM 591 C C . GLY A 1 72 ? -20.333 1.055 -4.304 1.00 72.12 72 GLY A C 1
ATOM 592 O O . GLY A 1 72 ? -21.086 1.987 -4.579 1.00 72.12 72 GLY A O 1
ATOM 593 N N . GLY A 1 73 ? -19.018 1.213 -4.108 1.00 72.94 73 GLY A N 1
ATOM 594 C CA . GLY A 1 73 ? -18.308 2.494 -4.205 1.00 72.94 73 GLY A CA 1
ATOM 595 C C . GLY A 1 73 ? -18.157 3.251 -2.883 1.00 72.94 73 GLY A C 1
ATOM 596 O O . GLY A 1 73 ? -17.693 4.389 -2.896 1.00 72.94 73 GLY A O 1
ATOM 597 N N . ASP A 1 74 ? -18.543 2.643 -1.758 1.00 79.06 74 ASP A N 1
ATOM 598 C CA . ASP A 1 74 ? -18.314 3.203 -0.426 1.00 79.06 74 ASP A CA 1
ATOM 599 C C . ASP A 1 74 ? -16.897 2.847 0.058 1.00 79.06 74 ASP A C 1
ATOM 601 O O . ASP A 1 74 ? -16.635 1.733 0.517 1.00 79.06 74 ASP A O 1
ATOM 605 N N . GLU A 1 75 ? -15.987 3.820 -0.023 1.00 86.25 75 GLU A N 1
ATOM 606 C CA . GLU A 1 75 ? -14.611 3.709 0.469 1.00 86.25 75 GLU A CA 1
ATOM 607 C C . GLU A 1 75 ? -14.462 4.332 1.865 1.00 86.25 75 GLU A C 1
ATOM 609 O O . GLU A 1 75 ? -14.988 5.410 2.161 1.00 86.25 75 GLU A O 1
ATOM 614 N N . LEU A 1 76 ? -13.693 3.672 2.730 1.00 91.56 76 LEU A N 1
ATOM 615 C CA . LEU A 1 76 ? -13.358 4.146 4.070 1.00 91.56 76 LEU A CA 1
ATOM 616 C C . LEU A 1 76 ? -11.846 4.091 4.285 1.00 91.56 76 LEU A C 1
ATOM 618 O O . LEU A 1 76 ? -11.220 3.051 4.109 1.00 91.56 76 LEU A O 1
ATOM 622 N N . VAL A 1 77 ? -11.269 5.199 4.752 1.00 95.44 77 VAL A N 1
ATOM 623 C CA . VAL A 1 77 ? -9.892 5.223 5.261 1.00 95.44 77 VAL A CA 1
ATOM 624 C C . VAL A 1 77 ? -9.940 5.140 6.777 1.00 95.44 77 VAL A C 1
ATOM 626 O O . VAL A 1 77 ? -10.327 6.105 7.434 1.00 95.44 77 VAL A O 1
ATOM 629 N N . LEU A 1 78 ? -9.544 4.000 7.331 1.00 96.81 78 LEU A N 1
ATOM 630 C CA . LEU A 1 78 ? -9.508 3.767 8.767 1.00 96.81 78 LEU A CA 1
ATOM 631 C C . LEU A 1 78 ? -8.123 4.125 9.311 1.00 96.81 78 LEU A C 1
ATOM 633 O O . LEU A 1 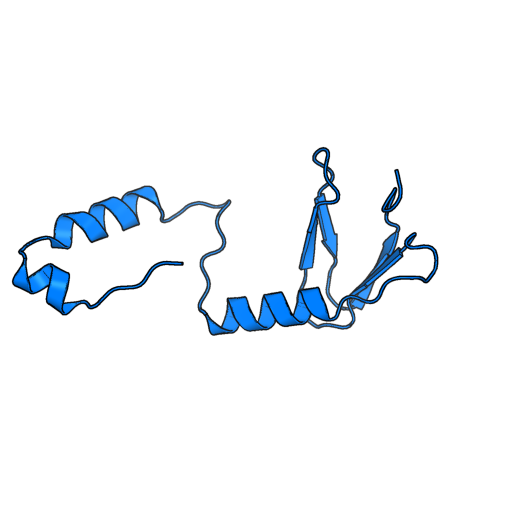78 ? -7.147 3.396 9.100 1.00 96.81 78 LEU A O 1
ATOM 637 N N . LYS A 1 79 ? -8.012 5.268 9.991 1.00 98.06 79 LYS A N 1
ATOM 638 C CA . LYS A 1 79 ? -6.730 5.770 10.503 1.00 98.06 79 LYS A CA 1
ATOM 639 C C . LYS A 1 79 ? -6.203 4.903 11.645 1.00 98.06 79 LYS A C 1
ATOM 641 O O . LYS A 1 79 ? -6.933 4.138 12.270 1.00 98.06 79 LYS A O 1
ATOM 646 N N . SER A 1 80 ? -4.919 5.070 11.943 1.00 97.94 80 SER A N 1
ATOM 647 C CA . SER A 1 80 ? -4.275 4.478 13.118 1.00 97.94 80 SER A CA 1
ATOM 648 C C . SER A 1 80 ? -5.082 4.737 14.395 1.00 97.94 80 SER A C 1
ATOM 650 O O . SER A 1 80 ? -5.337 5.893 14.738 1.00 97.94 80 SER A O 1
ATOM 652 N N . GLY A 1 81 ? -5.429 3.679 15.128 1.00 97.62 81 GLY A N 1
ATOM 653 C CA . GLY A 1 81 ? -6.178 3.766 16.386 1.00 97.62 81 GLY A CA 1
ATOM 654 C C . GLY A 1 81 ? -7.644 4.186 16.234 1.00 97.62 81 GLY A C 1
ATOM 655 O O . GLY A 1 81 ? -8.298 4.480 17.235 1.00 97.62 81 GLY A O 1
ATOM 656 N N . GLU A 1 82 ? -8.174 4.256 15.012 1.00 97.94 82 GLU A N 1
ATOM 657 C CA . GLU A 1 82 ? -9.554 4.659 14.757 1.00 97.94 82 GLU A CA 1
ATOM 658 C C . GLU A 1 82 ? -10.517 3.473 14.866 1.00 97.94 82 GLU A C 1
ATOM 660 O O . GLU A 1 82 ? -10.216 2.357 14.443 1.00 97.94 82 GLU A O 1
ATOM 665 N N . THR A 1 83 ? -11.708 3.733 15.410 1.00 97.25 83 THR A N 1
ATOM 666 C CA . THR A 1 83 ? -12.867 2.840 15.299 1.00 97.25 83 THR A CA 1
ATOM 667 C C . THR A 1 83 ? -13.910 3.492 14.406 1.00 97.25 83 THR A C 1
ATOM 669 O O . THR A 1 83 ? -14.324 4.622 14.671 1.00 97.25 83 THR A O 1
ATOM 672 N N . ALA A 1 84 ? -14.392 2.767 13.402 1.00 94.56 84 ALA A N 1
ATOM 673 C CA . ALA A 1 84 ? -15.451 3.226 12.514 1.00 94.56 84 ALA A CA 1
ATOM 674 C C . ALA A 1 84 ? -16.655 2.282 12.545 1.00 94.56 84 ALA A C 1
ATOM 676 O O . ALA A 1 84 ? -16.529 1.076 12.762 1.00 94.56 84 ALA A O 1
ATOM 677 N N . LYS A 1 85 ? -17.846 2.840 12.301 1.00 91.69 85 LYS A N 1
ATOM 678 C CA . LYS A 1 85 ? -19.054 2.046 12.056 1.00 91.69 85 LYS A CA 1
ATOM 679 C C . LYS A 1 85 ? -19.125 1.659 10.589 1.00 91.69 85 LYS A C 1
ATOM 681 O O . LYS A 1 85 ? -18.942 2.510 9.723 1.00 91.69 85 LYS A O 1
ATOM 686 N N . ILE A 1 86 ? -19.477 0.408 10.335 1.00 86.00 86 ILE A N 1
ATOM 687 C CA . ILE A 1 86 ? -19.610 -0.156 8.998 1.00 86.00 86 ILE A CA 1
ATOM 688 C C . ILE A 1 86 ? -21.090 -0.411 8.730 1.00 86.00 86 ILE A C 1
ATOM 690 O O . ILE A 1 86 ? -21.805 -0.967 9.568 1.00 86.00 86 ILE A O 1
ATOM 694 N N . LYS A 1 87 ? -21.578 0.002 7.560 1.00 69.50 87 LYS A N 1
ATOM 695 C CA . LYS A 1 87 ? -22.925 -0.346 7.107 1.00 69.50 87 LYS A CA 1
ATOM 696 C C . LYS A 1 87 ? -22.846 -1.591 6.228 1.00 69.50 87 LYS A C 1
ATOM 698 O O . LYS A 1 87 ? -22.418 -1.498 5.092 1.00 69.50 87 LYS A O 1
ATOM 703 N N . GLY A 1 88 ? -23.334 -2.720 6.743 1.00 61.91 88 GLY A N 1
ATOM 704 C CA . GLY A 1 88 ? -23.674 -3.889 5.930 1.00 61.91 88 GLY A CA 1
ATOM 705 C C . GLY A 1 88 ? -22.493 -4.775 5.539 1.00 61.91 88 GLY A C 1
ATOM 706 O O . GLY A 1 88 ? -22.040 -4.735 4.409 1.00 61.91 88 GLY A O 1
ATOM 707 N N . PHE A 1 89 ? -22.076 -5.656 6.449 1.00 50.94 89 PHE A N 1
ATOM 708 C CA . PHE A 1 89 ? -21.285 -6.845 6.093 1.00 50.94 89 PHE A CA 1
ATOM 709 C C . PHE A 1 89 ? -22.183 -8.063 5.769 1.00 50.94 89 PHE A C 1
ATOM 711 O O . PHE A 1 89 ? -21.730 -9.059 5.217 1.00 50.94 89 PHE A O 1
ATOM 718 N N . PHE A 1 90 ? -23.483 -7.968 6.084 1.00 47.50 90 PHE A N 1
ATOM 719 C CA . PHE A 1 90 ? -24.499 -8.988 5.822 1.00 47.50 90 PHE A CA 1
ATOM 720 C C . PHE A 1 90 ? -25.662 -8.384 5.030 1.00 47.50 90 PHE A C 1
ATOM 722 O O . PHE A 1 90 ? -26.636 -7.894 5.611 1.00 47.50 90 PHE A O 1
ATOM 729 N N . ARG A 1 91 ? -25.579 -8.403 3.703 1.00 41.19 91 ARG A N 1
ATOM 730 C CA . ARG A 1 91 ? -26.764 -8.295 2.855 1.00 41.19 91 ARG A CA 1
ATOM 731 C C . ARG A 1 91 ? -26.669 -9.251 1.686 1.00 41.19 91 ARG A C 1
ATOM 733 O O . ARG A 1 91 ? -25.559 -9.369 1.131 1.00 41.19 91 ARG A O 1
#

pLDDT: mean 91.21, std 10.7, range [41.19, 98.5]

Foldseek 3Di:
DDDDDPVVCVVVVNVVVVVVVCVVPPPDPPDDDDDPVVVVVLVVQVVPWDADPVRQKIFRCDQDWHWDDLDPPDIDTAHHGRMDTDDDPDD

Sequence (91 aa):
YLWGHSYEFNDCDNWDIMEKFAEKAGNRDDVWYCTNGELYDYVKAYDSLEYSVDGASVFNPTSTSVWLDFGGGDELVLKSGETAKIKGFFR